Protein AF-A0A6I5RXX1-F1 (afdb_monomer)

Structure (mmCIF, N/CA/C/O backbone):
data_AF-A0A6I5RXX1-F1
#
_entry.id   AF-A0A6I5RXX1-F1
#
loop_
_atom_site.group_PDB
_atom_site.id
_atom_site.type_symbol
_atom_site.label_atom_id
_atom_site.label_alt_id
_atom_site.label_comp_id
_atom_site.label_asym_id
_atom_site.label_entity_id
_atom_site.label_seq_id
_atom_site.pdbx_PDB_ins_code
_atom_site.Cartn_x
_atom_site.Cartn_y
_atom_site.Cartn_z
_atom_site.occupancy
_atom_site.B_iso_or_equiv
_atom_site.auth_seq_id
_atom_site.auth_comp_id
_atom_site.auth_asym_id
_atom_site.auth_atom_id
_atom_site.pdbx_PDB_model_num
ATOM 1 N N . MET A 1 1 ? 10.378 -7.166 -25.514 1.00 36.50 1 MET A N 1
ATOM 2 C CA . MET A 1 1 ? 10.264 -6.092 -24.504 1.00 36.50 1 MET A CA 1
ATOM 3 C C . MET A 1 1 ? 8.789 -5.793 -24.291 1.00 36.50 1 MET A C 1
ATOM 5 O O . MET A 1 1 ? 8.261 -4.880 -24.905 1.00 36.50 1 MET A O 1
ATOM 9 N N . GLY A 1 2 ? 8.077 -6.618 -23.531 1.00 40.78 2 GLY A N 1
ATOM 10 C CA . GLY A 1 2 ? 6.636 -6.443 -23.363 1.00 40.78 2 GLY A CA 1
ATOM 11 C C . GLY A 1 2 ? 6.129 -7.288 -22.207 1.00 40.78 2 GLY A C 1
ATOM 12 O O . GLY A 1 2 ? 6.558 -8.429 -22.089 1.00 40.78 2 GLY A O 1
ATOM 13 N N . ALA A 1 3 ? 5.244 -6.696 -21.400 1.00 42.69 3 ALA A N 1
ATOM 14 C CA . ALA A 1 3 ? 4.517 -7.237 -20.238 1.00 42.69 3 ALA A CA 1
ATOM 15 C C . ALA A 1 3 ? 4.982 -6.820 -18.827 1.00 42.69 3 ALA A C 1
ATOM 17 O O . ALA A 1 3 ? 4.225 -7.059 -17.896 1.00 42.69 3 ALA A O 1
ATOM 18 N N . GLN A 1 4 ? 6.126 -6.151 -18.641 1.00 48.88 4 GLN A N 1
ATOM 19 C CA . GLN A 1 4 ? 6.620 -5.856 -17.283 1.00 48.88 4 GLN A CA 1
ATOM 20 C C . GLN A 1 4 ? 5.800 -4.774 -16.543 1.00 48.88 4 GLN A C 1
ATOM 22 O O .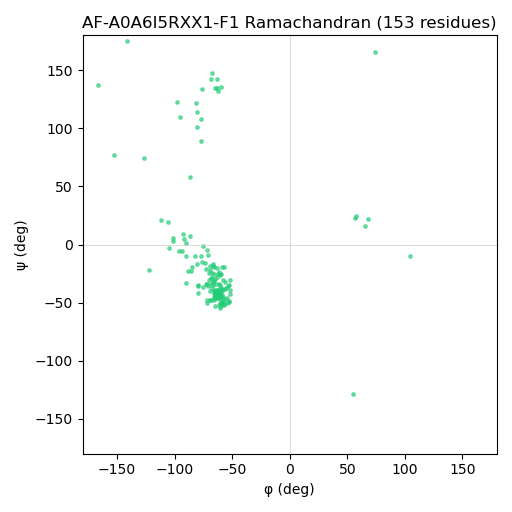 GLN A 1 4 ? 5.544 -4.915 -15.357 1.00 48.88 4 GLN A O 1
ATOM 27 N N . TRP A 1 5 ? 5.270 -3.768 -17.250 1.00 50.59 5 TRP A N 1
ATOM 28 C CA . TRP A 1 5 ? 4.560 -2.643 -16.610 1.00 50.59 5 TRP A CA 1
ATOM 29 C C . TRP A 1 5 ? 3.177 -2.996 -16.053 1.00 50.59 5 TRP A C 1
ATOM 31 O O . TRP A 1 5 ? 2.656 -2.301 -15.190 1.00 50.59 5 TRP A O 1
ATOM 41 N N . LYS A 1 6 ? 2.549 -4.079 -16.532 1.00 65.44 6 LYS A N 1
ATOM 42 C CA . LYS A 1 6 ? 1.184 -4.433 -16.107 1.00 65.44 6 LYS A CA 1
ATOM 43 C C . LYS A 1 6 ? 1.125 -5.056 -14.713 1.00 65.44 6 LYS A C 1
ATOM 45 O O . LYS A 1 6 ? 0.037 -5.149 -14.161 1.00 65.44 6 LYS A O 1
ATOM 50 N N . THR A 1 7 ? 2.253 -5.503 -14.162 1.00 84.50 7 THR A N 1
ATOM 51 C CA . THR A 1 7 ? 2.310 -6.183 -12.858 1.00 84.50 7 THR A CA 1
ATOM 52 C C . THR A 1 7 ? 2.869 -5.302 -11.746 1.00 84.50 7 THR A C 1
ATOM 54 O O . THR A 1 7 ? 2.912 -5.748 -10.605 1.00 84.50 7 THR A O 1
ATOM 57 N N . GLU A 1 8 ? 3.289 -4.076 -12.063 1.00 85.94 8 GLU A N 1
ATOM 58 C CA . GLU A 1 8 ? 3.991 -3.161 -11.151 1.00 85.94 8 GLU A CA 1
ATOM 59 C C . GLU A 1 8 ? 3.038 -2.244 -10.356 1.00 85.94 8 GLU A C 1
ATOM 61 O O . GLU A 1 8 ? 3.475 -1.605 -9.403 1.00 85.94 8 GLU A O 1
ATOM 66 N N . GLY A 1 9 ? 1.739 -2.207 -10.684 1.00 93.38 9 GLY A N 1
ATOM 67 C CA . GLY A 1 9 ? 0.713 -1.527 -9.881 1.00 93.38 9 GLY A CA 1
ATOM 68 C C . GLY A 1 9 ? 1.032 -0.052 -9.617 1.00 93.38 9 GLY A C 1
ATOM 69 O O . GLY A 1 9 ? 1.348 0.690 -10.546 1.00 93.38 9 GLY A O 1
ATOM 70 N N . VAL A 1 10 ? 0.981 0.384 -8.352 1.00 94.88 10 VAL A N 1
ATOM 71 C CA . VAL A 1 10 ? 1.305 1.773 -7.988 1.00 94.88 10 VAL A CA 1
ATOM 72 C C . VAL A 1 10 ? 2.779 2.111 -8.190 1.00 94.88 10 VAL A C 1
ATOM 74 O O . VAL A 1 10 ? 3.098 3.269 -8.457 1.00 94.88 10 VAL A O 1
ATOM 77 N N . SER A 1 11 ? 3.674 1.116 -8.161 1.00 93.06 11 SER A N 1
ATOM 78 C CA . SER A 1 11 ? 5.097 1.330 -8.451 1.00 93.06 11 SER A CA 1
ATOM 79 C C . SER A 1 11 ? 5.320 1.864 -9.877 1.00 93.06 11 SER A C 1
ATOM 81 O O . SER A 1 11 ? 6.291 2.585 -10.109 1.00 93.06 11 SER A O 1
ATOM 83 N N . ALA A 1 12 ? 4.416 1.583 -10.822 1.00 93.38 12 ALA A N 1
ATOM 84 C CA . ALA A 1 12 ? 4.506 2.080 -12.197 1.00 93.38 12 ALA A CA 1
ATOM 85 C C . ALA A 1 12 ? 4.009 3.526 -12.379 1.00 93.38 12 ALA A C 1
ATOM 87 O O . ALA A 1 12 ? 4.319 4.143 -13.396 1.00 93.38 12 ALA A O 1
ATOM 88 N N . LEU A 1 13 ? 3.248 4.078 -11.425 1.00 93.00 13 LEU A N 1
ATOM 89 C CA . LEU A 1 13 ? 2.640 5.412 -11.559 1.00 93.00 13 LEU A CA 1
ATOM 90 C C . LEU A 1 13 ? 3.673 6.539 -11.497 1.00 93.00 13 LEU A C 1
ATOM 92 O O . LEU A 1 13 ? 3.481 7.593 -12.098 1.00 93.00 13 LEU A O 1
ATOM 96 N N . TRP A 1 14 ? 4.758 6.320 -10.751 1.00 93.06 14 TRP A N 1
ATOM 97 C CA . TRP A 1 14 ? 5.862 7.268 -10.645 1.00 93.06 14 TRP A CA 1
ATOM 98 C C . TRP A 1 14 ? 7.183 6.537 -10.336 1.00 93.06 14 TRP A C 1
ATOM 100 O O . TRP A 1 14 ? 7.631 6.520 -9.187 1.00 93.06 14 TRP A O 1
ATOM 110 N N . PRO A 1 15 ? 7.817 5.889 -11.331 1.00 91.56 15 PRO A N 1
ATOM 111 C CA . PRO A 1 15 ? 8.988 5.035 -11.123 1.00 91.56 15 PRO A CA 1
ATOM 112 C C . PRO A 1 15 ? 10.129 5.694 -10.334 1.00 91.56 15 PRO A C 1
ATOM 114 O O . PRO A 1 15 ? 10.746 5.051 -9.478 1.00 91.56 15 PRO A O 1
ATOM 117 N N . GLU A 1 16 ? 10.371 6.979 -10.592 1.00 90.81 16 GLU A N 1
ATOM 118 C CA . GLU A 1 16 ? 11.461 7.793 -10.054 1.00 90.81 16 GLU A CA 1
ATOM 119 C C . GLU A 1 16 ? 11.359 8.021 -8.542 1.00 90.81 16 GLU A C 1
ATOM 121 O O . GLU A 1 16 ? 12.383 8.243 -7.890 1.00 90.81 16 GLU A O 1
ATOM 126 N N . ILE A 1 17 ? 10.149 7.960 -7.972 1.00 90.12 17 ILE A N 1
ATOM 127 C CA . ILE A 1 17 ? 9.923 8.240 -6.548 1.00 90.12 17 ILE A CA 1
ATOM 128 C C . ILE A 1 17 ? 10.137 7.014 -5.660 1.00 90.12 17 ILE A C 1
ATOM 130 O O . ILE A 1 17 ? 10.445 7.147 -4.475 1.00 90.12 17 ILE A O 1
ATOM 134 N N . ASN A 1 18 ? 10.029 5.816 -6.238 1.00 91.06 18 ASN A N 1
ATOM 135 C CA . ASN A 1 18 ? 10.016 4.563 -5.489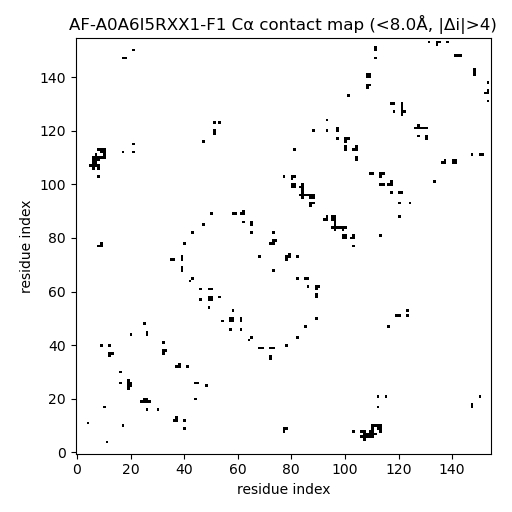 1.00 91.06 18 ASN A CA 1
ATOM 136 C C . ASN A 1 18 ? 11.334 4.292 -4.759 1.00 91.06 18 ASN A C 1
ATOM 138 O O . ASN A 1 18 ? 11.322 3.902 -3.598 1.00 91.06 18 ASN A O 1
ATOM 142 N N . GLY A 1 19 ? 12.476 4.500 -5.422 1.00 89.19 19 GLY A N 1
ATOM 143 C CA . GLY A 1 19 ? 13.796 4.282 -4.817 1.00 89.19 19 GLY A CA 1
ATOM 144 C C . GLY A 1 19 ? 14.037 5.169 -3.586 1.00 89.19 19 GLY A C 1
ATOM 145 O O . GLY A 1 19 ? 14.323 4.642 -2.509 1.00 89.19 19 GLY A O 1
ATOM 146 N N . PRO A 1 20 ? 13.891 6.504 -3.707 1.00 88.94 20 PRO A N 1
ATOM 147 C CA . PRO A 1 20 ? 13.951 7.419 -2.568 1.00 88.94 20 PRO A CA 1
ATOM 148 C C . PRO A 1 20 ? 12.996 7.034 -1.437 1.00 88.94 20 PRO A C 1
ATOM 150 O O . PRO A 1 20 ? 13.435 6.932 -0.291 1.00 88.94 20 PRO A O 1
ATOM 153 N N . PHE A 1 21 ? 11.734 6.752 -1.760 1.00 90.88 21 PHE A N 1
ATOM 154 C CA . PHE A 1 21 ? 10.724 6.358 -0.784 1.00 90.88 21 PHE A CA 1
ATOM 155 C C . PHE A 1 21 ? 11.116 5.076 -0.024 1.00 90.88 21 PHE A C 1
ATOM 157 O O . PHE A 1 21 ? 11.222 5.081 1.201 1.00 90.88 21 PHE A O 1
ATOM 164 N N . LEU A 1 22 ? 11.459 4.001 -0.743 1.00 90.81 22 LEU A N 1
ATOM 165 C CA . LEU A 1 22 ? 11.872 2.717 -0.157 1.00 90.81 22 LEU A CA 1
ATOM 166 C C . LEU A 1 22 ? 13.202 2.798 0.606 1.00 90.81 22 LEU A C 1
ATOM 168 O O . LEU A 1 22 ? 13.493 1.945 1.442 1.00 90.81 22 LEU A O 1
ATOM 172 N N . SER A 1 23 ? 14.020 3.823 0.351 1.00 85.88 23 SER A N 1
ATOM 173 C CA . SER A 1 23 ? 15.248 4.069 1.112 1.00 85.88 23 SER A CA 1
ATOM 174 C C . SER A 1 23 ? 15.014 4.667 2.504 1.00 85.88 23 SER A C 1
ATOM 176 O O . SER A 1 23 ? 15.992 4.893 3.220 1.00 85.88 23 SER A O 1
ATOM 178 N N . LEU A 1 24 ? 13.755 4.932 2.888 1.00 77.69 24 LEU A N 1
ATOM 179 C CA . LEU A 1 24 ? 13.366 5.529 4.173 1.00 77.69 24 LEU A CA 1
ATOM 180 C C . LEU A 1 24 ? 14.024 6.891 4.449 1.00 77.69 24 LEU A C 1
ATOM 182 O O . LEU A 1 24 ? 14.140 7.327 5.592 1.00 77.69 24 LEU A O 1
ATOM 186 N N . ARG A 1 25 ? 14.466 7.589 3.398 1.00 72.19 25 ARG A N 1
ATOM 187 C CA . ARG A 1 25 ? 15.057 8.935 3.495 1.00 72.19 25 ARG A CA 1
ATOM 188 C C . ARG A 1 25 ? 14.009 10.050 3.455 1.00 72.19 25 ARG A C 1
ATOM 190 O O . ARG A 1 25 ? 14.376 11.222 3.407 1.00 72.19 25 ARG A O 1
ATOM 197 N N . GLY A 1 26 ? 12.731 9.679 3.491 1.00 65.69 26 GLY A N 1
ATOM 198 C CA . GLY A 1 26 ? 11.602 10.573 3.285 1.00 65.69 26 GLY A CA 1
ATOM 199 C C . GLY A 1 26 ? 11.426 10.974 1.819 1.00 65.69 26 GLY A C 1
ATOM 200 O O . GLY A 1 26 ? 12.301 10.790 0.968 1.00 65.69 26 GLY A O 1
ATOM 201 N N . MET A 1 27 ? 10.260 11.540 1.528 1.00 71.94 27 MET A N 1
ATOM 202 C CA . MET A 1 27 ? 9.916 12.07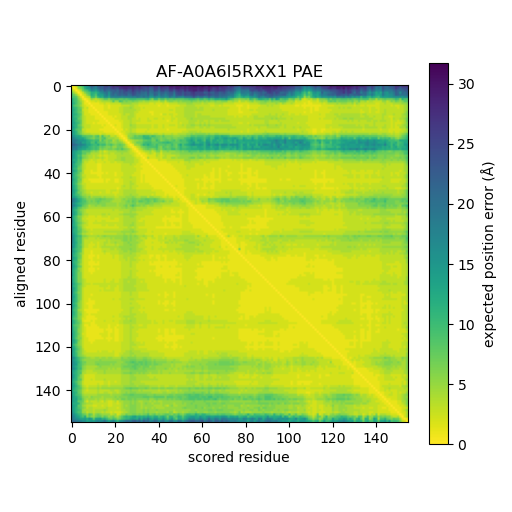3 0.214 1.00 71.94 27 MET A CA 1
ATOM 203 C C . MET A 1 27 ? 10.602 13.426 0.018 1.00 71.94 27 MET A C 1
ATOM 205 O O . MET A 1 27 ? 10.222 14.406 0.651 1.00 71.94 27 MET A O 1
ATOM 209 N N . ALA A 1 28 ? 11.621 13.499 -0.842 1.00 67.19 28 ALA A N 1
ATOM 210 C CA . ALA A 1 28 ? 12.318 14.763 -1.074 1.00 67.19 28 ALA A CA 1
ATOM 211 C C . ALA A 1 28 ? 11.372 15.815 -1.685 1.00 67.19 28 ALA A C 1
ATOM 213 O O . ALA A 1 28 ? 10.674 15.538 -2.665 1.00 67.19 28 ALA A O 1
ATOM 214 N N . ASP A 1 29 ? 11.413 17.049 -1.170 1.00 71.56 29 ASP A N 1
ATOM 215 C CA . ASP A 1 29 ? 10.620 18.182 -1.680 1.00 71.56 29 ASP A CA 1
ATOM 216 C C . ASP A 1 29 ? 10.874 18.478 -3.167 1.00 71.56 29 ASP A C 1
ATOM 218 O O . ASP A 1 29 ? 10.049 19.090 -3.838 1.00 71.56 29 ASP A O 1
ATOM 222 N N . ALA A 1 30 ? 11.996 17.995 -3.707 1.00 77.38 30 ALA A N 1
ATOM 223 C CA . ALA A 1 30 ? 12.347 18.107 -5.116 1.00 77.38 30 ALA A CA 1
ATOM 224 C C . ALA A 1 30 ? 11.359 17.392 -6.062 1.00 77.38 30 ALA A C 1
ATOM 226 O O . ALA A 1 30 ? 11.239 17.797 -7.220 1.00 77.38 30 ALA A O 1
ATOM 227 N N . TYR A 1 31 ? 10.635 16.367 -5.596 1.00 82.75 31 TYR A N 1
ATOM 228 C CA . TYR A 1 31 ? 9.680 15.627 -6.425 1.00 82.75 31 TYR A CA 1
ATOM 229 C C . TYR A 1 31 ? 8.357 16.385 -6.542 1.00 82.75 31 TYR A C 1
ATOM 231 O O . TYR A 1 31 ? 7.518 16.351 -5.637 1.00 82.75 31 TYR A O 1
ATOM 239 N N . HIS A 1 32 ? 8.158 17.060 -7.669 1.00 87.19 32 HIS A N 1
ATOM 240 C CA . HIS A 1 32 ? 6.928 17.779 -7.985 1.00 87.19 32 HIS A CA 1
ATOM 241 C C . HIS A 1 32 ? 6.051 16.905 -8.888 1.00 87.19 32 HIS A C 1
ATOM 243 O O . HIS A 1 32 ? 6.537 16.493 -9.937 1.00 87.19 32 HIS A O 1
ATOM 249 N N . PRO A 1 33 ? 4.802 16.595 -8.492 1.00 91.19 33 PRO A N 1
ATOM 250 C CA . PRO A 1 33 ? 3.890 15.847 -9.349 1.00 91.19 33 PRO A CA 1
ATOM 251 C C . PRO A 1 33 ? 3.635 16.588 -10.661 1.00 91.19 33 PRO A C 1
ATOM 253 O O . PRO A 1 33 ? 3.366 17.791 -10.639 1.00 91.19 33 PRO A O 1
ATOM 256 N N . GLU A 1 34 ? 3.675 15.870 -11.779 1.00 91.94 34 GLU A N 1
ATOM 257 C CA . GLU A 1 34 ? 3.375 16.420 -13.107 1.00 91.94 34 GLU A CA 1
ATOM 258 C C . GLU A 1 34 ? 1.878 16.342 -13.444 1.00 91.94 34 GLU A C 1
ATOM 260 O O . GLU A 1 34 ? 1.375 17.136 -14.241 1.00 91.94 34 GLU A O 1
ATOM 265 N N . ASP A 1 35 ? 1.148 15.425 -12.800 1.00 94.00 35 ASP A N 1
ATOM 266 C CA . ASP A 1 35 ? -0.286 15.214 -12.989 1.00 94.00 35 ASP A CA 1
ATOM 267 C C . ASP A 1 35 ? -1.033 14.902 -11.672 1.00 94.00 35 ASP A C 1
ATOM 269 O O . ASP A 1 35 ? -0.454 14.775 -10.585 1.00 94.00 35 ASP A O 1
ATOM 273 N N . GLU A 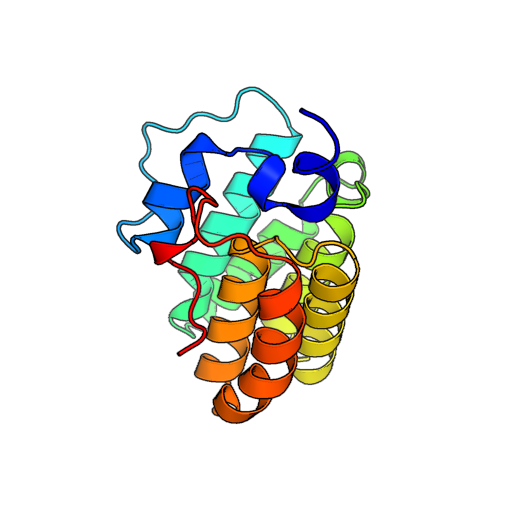1 36 ? -2.363 14.794 -11.758 1.00 94.50 36 GLU A N 1
ATOM 274 C CA . GLU A 1 36 ? -3.227 14.531 -10.599 1.00 94.50 36 GLU A CA 1
ATOM 275 C C . GLU A 1 36 ? -3.083 13.100 -10.039 1.00 94.50 36 GLU A C 1
ATOM 277 O O . GLU A 1 36 ? -3.324 12.882 -8.845 1.00 94.50 36 GLU A O 1
ATOM 282 N N . ILE A 1 37 ? -2.652 12.126 -10.850 1.00 94.94 37 ILE A N 1
ATOM 283 C CA . ILE A 1 37 ? -2.417 10.745 -10.404 1.00 94.94 37 ILE A CA 1
ATOM 284 C C . ILE A 1 37 ? -1.164 10.705 -9.530 1.00 94.94 37 ILE A C 1
ATOM 286 O O . ILE A 1 37 ? -1.226 10.229 -8.397 1.00 94.94 37 ILE A O 1
ATOM 290 N N . GLN A 1 38 ? -0.054 11.277 -10.000 1.00 94.69 38 GLN A N 1
ATOM 291 C CA . GLN A 1 38 ? 1.186 11.409 -9.236 1.00 94.69 38 GLN A CA 1
ATOM 292 C C . GLN A 1 38 ? 0.976 12.213 -7.952 1.00 94.69 38 GLN A C 1
ATOM 294 O O . GLN A 1 38 ? 1.541 11.886 -6.909 1.00 94.69 38 GLN A O 1
ATOM 299 N N . LYS A 1 39 ? 0.131 13.246 -7.993 1.00 94.75 39 LYS A N 1
ATOM 300 C CA . LYS A 1 39 ? -0.227 14.038 -6.812 1.00 94.75 39 LYS A CA 1
ATOM 301 C C . LYS A 1 39 ? -0.983 13.204 -5.781 1.00 94.75 39 LYS A C 1
ATOM 303 O O . LYS A 1 39 ? -0.622 13.236 -4.606 1.00 94.75 39 LYS A O 1
ATOM 308 N N . THR A 1 40 ? -1.971 12.425 -6.219 1.00 95.88 40 THR A N 1
ATOM 309 C CA . THR A 1 40 ? -2.704 11.485 -5.354 1.00 95.88 40 THR A CA 1
ATOM 310 C C . THR A 1 40 ? -1.751 10.435 -4.778 1.00 95.88 40 THR A C 1
ATOM 312 O O . THR A 1 40 ? -1.728 10.206 -3.571 1.00 95.88 40 THR A O 1
ATOM 315 N N . TYR A 1 41 ? -0.891 9.851 -5.615 1.00 95.56 41 TYR A N 1
ATOM 316 C CA . TYR A 1 41 ? 0.098 8.867 -5.187 1.00 95.56 41 TYR A CA 1
ATOM 317 C C . TYR A 1 41 ? 1.083 9.444 -4.159 1.00 95.56 41 TYR A C 1
ATOM 319 O O . TYR A 1 41 ? 1.302 8.841 -3.111 1.00 95.56 41 TYR A O 1
ATOM 327 N N . LYS A 1 42 ? 1.594 10.663 -4.373 1.00 94.06 42 LYS A N 1
ATOM 328 C CA . LYS A 1 42 ? 2.452 11.366 -3.406 1.00 94.06 42 LYS A CA 1
ATOM 329 C C . LYS A 1 42 ? 1.759 11.582 -2.061 1.00 94.06 42 LYS A C 1
ATOM 331 O O . LYS A 1 42 ? 2.403 11.430 -1.027 1.00 94.06 42 LYS A O 1
ATOM 336 N N . GLN A 1 43 ? 0.467 11.919 -2.055 1.00 94.62 43 GLN A N 1
ATOM 337 C CA . GLN A 1 43 ? -0.304 12.056 -0.815 1.00 94.62 43 GLN A CA 1
ATOM 338 C C . GLN A 1 43 ? -0.443 10.721 -0.071 1.00 94.62 43 GLN A C 1
ATOM 340 O O . GLN A 1 43 ? -0.338 10.707 1.153 1.00 94.62 43 GLN A O 1
ATOM 345 N N . LEU A 1 44 ? -0.635 9.607 -0.788 1.00 96.62 44 LEU A N 1
ATOM 346 C CA . LEU A 1 44 ? -0.675 8.269 -0.188 1.00 96.62 44 LEU A CA 1
ATOM 347 C C . LEU A 1 44 ? 0.674 7.886 0.430 1.00 96.62 44 LEU A C 1
ATOM 349 O O . LEU A 1 44 ? 0.704 7.425 1.567 1.00 96.62 44 LEU A O 1
ATOM 353 N N . LEU A 1 45 ? 1.783 8.134 -0.275 1.00 95.06 45 LEU A N 1
ATOM 354 C CA . LEU A 1 45 ? 3.138 7.875 0.229 1.00 95.06 45 LEU A CA 1
ATOM 355 C C . LEU A 1 45 ? 3.457 8.717 1.473 1.00 95.06 45 LEU A C 1
ATOM 357 O 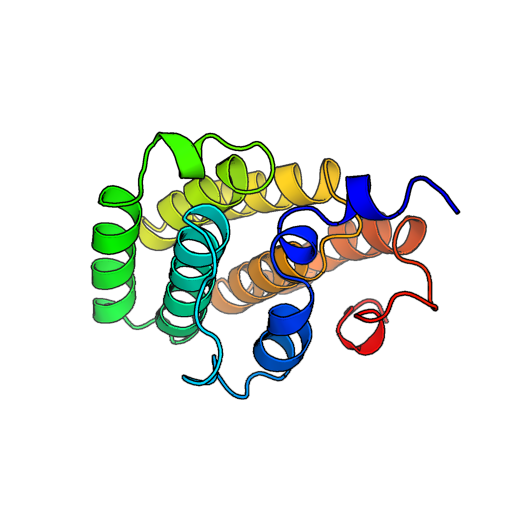O . LEU A 1 45 ? 3.922 8.186 2.477 1.00 95.06 45 LEU A O 1
ATOM 361 N N . ALA A 1 46 ? 3.143 10.015 1.445 1.00 92.62 46 ALA A N 1
ATOM 362 C CA . ALA A 1 46 ? 3.345 10.897 2.594 1.00 92.62 46 ALA A CA 1
ATOM 363 C C . ALA A 1 46 ? 2.473 10.499 3.797 1.00 92.62 46 ALA A C 1
ATOM 365 O O . ALA A 1 46 ? 2.925 10.537 4.939 1.00 92.62 46 ALA A O 1
ATOM 366 N N . GLY A 1 47 ? 1.223 10.105 3.546 1.00 94.19 47 GLY A N 1
ATOM 367 C CA . GLY A 1 47 ? 0.328 9.619 4.588 1.00 94.19 47 GLY A CA 1
ATOM 368 C C . GLY A 1 47 ? 0.809 8.314 5.213 1.00 94.19 47 GLY A C 1
ATOM 369 O O . GLY A 1 47 ? 0.791 8.185 6.433 1.00 94.19 47 GLY A O 1
ATOM 370 N N . PHE A 1 48 ? 1.310 7.385 4.398 1.00 95.06 48 PHE A N 1
ATOM 371 C CA . PHE A 1 48 ? 1.958 6.168 4.873 1.00 95.06 48 PHE A CA 1
ATOM 372 C C . PHE A 1 48 ? 3.144 6.469 5.800 1.00 95.06 48 PHE A C 1
ATOM 374 O O . PHE A 1 48 ? 3.169 5.974 6.929 1.00 95.06 48 PHE A O 1
ATOM 381 N N . ASP A 1 49 ? 4.083 7.318 5.367 1.00 91.12 49 ASP A N 1
ATOM 382 C CA . ASP A 1 49 ? 5.243 7.698 6.184 1.00 91.12 49 ASP A CA 1
ATOM 383 C C . ASP A 1 49 ? 4.800 8.282 7.536 1.00 91.12 49 ASP A C 1
ATOM 385 O O . ASP A 1 49 ? 5.378 7.963 8.573 1.00 91.12 49 ASP A O 1
ATOM 389 N N . ALA A 1 50 ? 3.718 9.067 7.551 1.00 90.75 50 ALA A N 1
ATOM 390 C CA . ALA A 1 50 ? 3.183 9.662 8.771 1.00 90.75 50 ALA A CA 1
ATOM 391 C C . ALA A 1 50 ? 2.550 8.631 9.727 1.00 90.75 50 ALA A C 1
ATOM 393 O O . ALA A 1 50 ? 2.723 8.728 10.944 1.00 90.75 50 ALA A O 1
ATOM 394 N N . ILE A 1 51 ? 1.820 7.632 9.212 1.00 92.31 51 ILE A N 1
ATOM 395 C CA . ILE A 1 51 ? 1.099 6.669 10.064 1.00 92.31 51 ILE A CA 1
ATOM 396 C C . ILE A 1 51 ? 1.951 5.494 10.546 1.00 92.31 51 ILE A C 1
ATOM 398 O O . ILE A 1 51 ? 1.588 4.860 11.537 1.00 92.31 51 ILE A O 1
ATOM 402 N N . THR A 1 52 ? 3.082 5.203 9.899 1.00 87.62 52 THR A N 1
ATOM 403 C CA . THR A 1 52 ? 3.981 4.114 10.332 1.00 87.62 52 THR A CA 1
ATOM 404 C C . THR A 1 52 ? 4.645 4.382 11.686 1.00 87.62 52 THR A C 1
ATOM 406 O O . THR A 1 52 ? 5.036 3.438 12.369 1.00 87.62 52 THR A O 1
ATOM 409 N N . GLY A 1 53 ? 4.681 5.642 12.137 1.00 84.44 53 GLY A N 1
ATOM 410 C CA . GLY A 1 53 ? 5.043 6.013 13.511 1.00 84.44 53 GLY A CA 1
ATOM 411 C C . GLY A 1 53 ? 3.982 5.670 14.571 1.00 84.44 53 GLY A C 1
ATOM 412 O O . GLY A 1 53 ? 4.227 5.860 15.759 1.00 84.44 53 GLY A O 1
ATOM 413 N N . CYS A 1 54 ? 2.808 5.165 14.167 1.00 82.31 54 CYS A N 1
ATOM 414 C CA . CYS A 1 54 ? 1.683 4.800 15.039 1.00 82.31 54 CYS A CA 1
ATOM 415 C C . CYS A 1 54 ? 1.154 5.949 15.925 1.00 82.31 54 CYS A C 1
ATOM 417 O O . CYS A 1 54 ? 0.536 5.714 16.966 1.00 82.31 54 CYS A O 1
ATOM 419 N N . GLU A 1 55 ? 1.350 7.204 15.515 1.00 89.31 55 GLU A N 1
ATOM 420 C CA . GLU A 1 55 ? 0.833 8.367 16.233 1.00 89.31 55 GLU A CA 1
ATOM 421 C C . GLU A 1 55 ? -0.644 8.625 15.891 1.00 89.31 55 GLU A C 1
ATOM 423 O O . GLU A 1 55 ? -1.002 8.892 14.743 1.00 89.31 55 GLU A O 1
ATOM 428 N N . MET A 1 56 ? -1.522 8.629 16.904 1.00 89.25 56 MET A N 1
ATOM 429 C CA . MET A 1 56 ? -2.974 8.841 16.727 1.00 89.25 56 MET A CA 1
ATOM 430 C C . MET A 1 56 ? -3.324 10.123 15.962 1.00 89.25 56 MET A C 1
ATOM 432 O O . MET A 1 56 ? -4.289 10.163 15.198 1.00 89.25 56 MET A O 1
ATOM 436 N N . LYS A 1 57 ? -2.538 11.184 16.165 1.00 94.62 57 LYS A N 1
ATOM 437 C CA . LYS A 1 57 ? -2.722 12.467 15.485 1.00 94.62 57 LYS A CA 1
ATOM 438 C C . LYS A 1 57 ? -2.478 12.352 13.979 1.00 94.62 57 LYS A C 1
ATOM 440 O O . LYS A 1 57 ? -3.225 12.947 13.203 1.00 94.62 57 LYS A O 1
ATOM 445 N N . GLU A 1 58 ? -1.470 11.585 13.578 1.00 94.62 58 GLU A N 1
ATOM 446 C CA . GLU A 1 58 ? -1.125 11.380 12.173 1.00 94.62 58 GLU A CA 1
ATOM 447 C C . GLU A 1 58 ? -2.114 10.431 11.489 1.00 94.62 58 GLU A C 1
ATOM 449 O O . GLU A 1 58 ? -2.547 10.717 10.376 1.00 94.62 58 GLU A O 1
ATOM 454 N N . LEU A 1 59 ? -2.600 9.400 12.193 1.00 93.94 59 LEU A N 1
ATOM 455 C CA . LEU A 1 59 ? -3.708 8.558 11.718 1.00 93.94 59 LEU A CA 1
ATOM 456 C C . LEU A 1 59 ? -4.957 9.393 11.393 1.00 93.94 59 LEU A C 1
ATOM 458 O O . LEU A 1 59 ? -5.540 9.261 10.317 1.00 93.94 59 LEU A O 1
ATOM 462 N N . TYR A 1 60 ? -5.344 10.304 12.292 1.00 94.81 60 TYR A N 1
ATOM 463 C CA . TYR A 1 60 ? -6.495 11.184 12.075 1.00 94.81 60 TYR A CA 1
ATOM 464 C C . TYR A 1 60 ? -6.283 12.168 10.915 1.00 94.81 60 TYR A C 1
ATOM 466 O O . TYR A 1 60 ? -7.181 12.375 10.098 1.00 94.81 60 TYR A O 1
ATOM 474 N N . ARG A 1 61 ? -5.089 12.766 10.812 1.00 96.31 61 ARG A N 1
ATOM 475 C CA . ARG A 1 61 ? -4.734 13.667 9.704 1.00 96.31 61 ARG A CA 1
ATOM 476 C C . ARG A 1 61 ? -4.784 12.953 8.363 1.00 96.31 61 ARG A C 1
ATOM 478 O O . ARG A 1 61 ? -5.357 13.489 7.416 1.00 96.31 61 ARG A O 1
ATOM 485 N N . PHE A 1 62 ? -4.224 11.748 8.292 1.00 97.31 62 PHE A N 1
ATOM 486 C CA . PHE A 1 62 ? -4.227 10.985 7.056 1.00 97.31 62 PHE A CA 1
ATOM 487 C C . PHE A 1 62 ? -5.637 10.533 6.675 1.00 97.31 62 PHE A C 1
ATOM 489 O O . PHE A 1 62 ? -5.999 10.634 5.508 1.00 97.31 62 PHE A O 1
ATOM 496 N N . ARG A 1 63 ? -6.481 10.159 7.646 1.00 97.12 63 ARG A N 1
ATOM 497 C CA . ARG A 1 63 ? -7.904 9.893 7.395 1.00 97.12 63 ARG A CA 1
ATOM 498 C C . ARG A 1 63 ? -8.606 11.067 6.708 1.00 97.12 63 ARG A C 1
ATOM 500 O O . ARG A 1 63 ? -9.240 10.864 5.680 1.00 97.12 63 ARG A O 1
ATOM 507 N N . ILE A 1 64 ? -8.452 12.288 7.229 1.00 96.88 64 ILE A N 1
ATOM 508 C CA . ILE A 1 64 ? -9.031 13.487 6.597 1.00 96.88 64 ILE A CA 1
ATOM 509 C C . ILE A 1 64 ? -8.498 13.663 5.171 1.00 96.88 64 ILE A C 1
ATOM 511 O O . ILE A 1 64 ? -9.265 13.978 4.266 1.00 96.88 64 ILE A O 1
ATOM 515 N N . ALA A 1 65 ? -7.193 13.467 4.965 1.00 96.62 65 ALA A N 1
ATOM 516 C CA . ALA A 1 65 ? -6.595 13.594 3.641 1.00 96.62 65 ALA A CA 1
ATOM 517 C C . ALA A 1 65 ? -7.162 12.560 2.653 1.00 96.62 65 ALA A C 1
ATOM 519 O O . ALA A 1 65 ? -7.479 12.932 1.529 1.00 96.62 65 ALA A O 1
ATOM 520 N N . LEU A 1 66 ? -7.343 11.301 3.075 1.00 97.62 66 LEU A N 1
ATOM 521 C CA . LEU A 1 66 ? -7.944 10.232 2.265 1.00 97.62 66 LEU A CA 1
ATOM 522 C C . LEU A 1 66 ? -9.380 10.563 1.841 1.00 97.62 66 LEU A C 1
ATOM 524 O O . LEU A 1 66 ? -9.727 10.318 0.687 1.00 97.62 66 LEU A O 1
ATOM 528 N N . ASP A 1 67 ? -10.181 11.146 2.738 1.00 96.38 67 ASP A N 1
ATOM 529 C CA . ASP A 1 67 ? -11.570 11.553 2.467 1.00 96.38 67 ASP A CA 1
ATOM 530 C C . ASP A 1 67 ? -11.662 12.739 1.484 1.00 96.38 67 ASP A C 1
ATOM 532 O O . ASP A 1 67 ? -12.696 12.955 0.855 1.00 96.38 67 ASP A O 1
ATOM 536 N N . GLN A 1 68 ? -10.587 13.522 1.350 1.00 95.88 68 GLN A N 1
ATOM 537 C CA . GLN A 1 68 ? -10.507 14.685 0.459 1.00 95.88 68 GLN A CA 1
ATOM 538 C C . GLN A 1 68 ? -9.909 14.363 -0.918 1.00 95.88 68 GLN A C 1
ATOM 540 O O . GLN A 1 68 ? -9.867 15.243 -1.782 1.00 95.88 68 GLN A O 1
ATOM 545 N N . MET A 1 69 ? -9.419 13.139 -1.134 1.00 96.06 69 MET A N 1
ATOM 546 C CA . MET A 1 69 ? -8.852 12.743 -2.423 1.00 96.06 69 MET A CA 1
ATOM 547 C C . MET A 1 69 ? -9.930 12.691 -3.512 1.00 96.06 69 MET A C 1
ATOM 549 O O . MET A 1 69 ? -11.089 12.364 -3.263 1.00 96.06 69 MET A O 1
ATOM 553 N N . SER A 1 70 ? -9.535 13.012 -4.745 1.00 94.75 70 SER A N 1
ATOM 554 C CA . SER A 1 70 ? -10.426 12.999 -5.907 1.00 94.75 70 SER A CA 1
ATOM 555 C C . SER A 1 70 ? -10.961 11.590 -6.183 1.00 94.75 70 SER A C 1
ATOM 557 O O . SER A 1 70 ? -10.203 10.623 -6.280 1.00 94.75 70 SER A O 1
ATOM 559 N N . GLU A 1 71 ? -12.276 11.474 -6.382 1.00 93.44 71 GLU A N 1
ATOM 560 C CA . GLU A 1 71 ? -12.907 10.209 -6.778 1.00 93.44 71 GLU A CA 1
ATOM 561 C C . GLU A 1 71 ? -12.376 9.724 -8.136 1.00 93.44 71 GLU A C 1
ATOM 563 O O . GLU A 1 71 ? -12.192 8.527 -8.344 1.00 93.44 71 GLU A O 1
ATOM 568 N N . GLN A 1 72 ? -12.057 10.648 -9.050 1.00 94.19 72 GLN A N 1
ATOM 569 C CA . GLN A 1 72 ? -11.517 10.313 -10.366 1.00 94.19 72 GLN A CA 1
ATOM 570 C C . GLN A 1 72 ? -10.169 9.589 -10.264 1.00 94.19 72 GLN A C 1
ATOM 572 O O . GLN A 1 72 ? -9.973 8.573 -10.928 1.00 94.19 72 GLN A O 1
ATOM 577 N N . THR A 1 73 ? -9.248 10.082 -9.430 1.00 94.06 73 THR A N 1
ATOM 578 C CA . THR A 1 73 ? -7.921 9.466 -9.274 1.00 94.06 73 THR A CA 1
ATOM 579 C C . THR A 1 73 ? -7.958 8.243 -8.369 1.00 94.06 73 THR A C 1
ATOM 581 O O . THR A 1 73 ? -7.262 7.272 -8.634 1.00 94.06 73 THR A O 1
ATOM 584 N N . THR A 1 74 ? -8.804 8.231 -7.340 1.00 94.94 74 THR A N 1
ATOM 585 C CA . THR A 1 74 ? -8.960 7.066 -6.450 1.00 94.94 74 THR A CA 1
ATOM 586 C C . THR A 1 74 ? -9.727 5.909 -7.091 1.00 94.94 74 THR A C 1
ATOM 588 O O . THR A 1 74 ? -9.630 4.782 -6.615 1.00 94.94 74 THR A O 1
ATOM 591 N N . SER A 1 75 ? -10.435 6.143 -8.198 1.00 94.00 75 SER A N 1
ATOM 592 C CA . SER A 1 75 ? -11.110 5.088 -8.965 1.00 94.00 75 SER A CA 1
ATOM 593 C C . SER A 1 75 ? -10.197 4.336 -9.937 1.00 94.00 75 SER A C 1
ATOM 595 O O . SER A 1 75 ? -10.632 3.329 -10.501 1.00 94.00 75 SER A O 1
ATOM 597 N N . ILE A 1 76 ? -8.956 4.788 -10.169 1.00 94.44 76 ILE A N 1
ATOM 598 C CA . ILE A 1 76 ? -8.057 4.070 -11.084 1.00 94.44 76 ILE A CA 1
ATOM 599 C C . ILE A 1 76 ? -7.644 2.719 -10.472 1.00 94.44 76 ILE A C 1
ATOM 601 O O . ILE A 1 76 ? -7.425 2.649 -9.258 1.00 94.44 76 ILE A O 1
ATOM 605 N N . PRO A 1 77 ? -7.524 1.643 -11.273 1.00 93.12 77 PRO A N 1
ATOM 606 C CA . PRO A 1 77 ? -7.319 0.288 -10.757 1.00 93.12 77 PRO A CA 1
ATOM 607 C C . PRO A 1 77 ? -6.112 0.128 -9.829 1.00 93.12 77 PRO A C 1
ATOM 609 O O . PRO A 1 77 ? -6.183 -0.628 -8.861 1.00 93.12 77 PRO A O 1
ATOM 612 N N . GLU A 1 78 ? -5.016 0.826 -10.116 1.00 94.12 78 GLU A N 1
ATOM 613 C CA . GLU A 1 78 ? -3.772 0.776 -9.354 1.00 94.12 78 GLU A CA 1
ATOM 614 C C . GLU A 1 78 ? -3.917 1.458 -7.982 1.00 94.12 78 GLU A C 1
ATOM 616 O O . GLU A 1 78 ? -3.370 0.976 -6.999 1.00 94.12 78 GLU A O 1
ATOM 621 N N . ILE A 1 79 ? -4.686 2.546 -7.867 1.00 96.75 79 ILE A N 1
ATOM 622 C CA . ILE A 1 79 ? -4.839 3.283 -6.597 1.00 96.75 79 ILE A CA 1
ATOM 623 C C . ILE A 1 79 ? -6.005 2.753 -5.767 1.00 96.75 79 ILE A C 1
ATOM 625 O O . ILE A 1 79 ? -5.933 2.768 -4.541 1.00 96.75 79 ILE A O 1
ATOM 629 N N . PHE A 1 80 ? -7.075 2.281 -6.401 1.00 97.44 80 PHE A N 1
ATOM 630 C CA . PHE A 1 80 ? -8.348 2.007 -5.736 1.00 97.44 80 PHE A CA 1
ATOM 631 C C . PHE A 1 80 ? -8.234 1.101 -4.507 1.00 97.44 80 PHE A C 1
ATOM 633 O O . PHE A 1 80 ? -8.761 1.421 -3.439 1.00 97.44 80 PHE A O 1
ATOM 640 N N . LEU A 1 81 ? -7.537 -0.032 -4.634 1.00 97.81 81 LEU A N 1
ATOM 641 C CA . LEU A 1 81 ? -7.365 -0.955 -3.511 1.00 97.81 81 LEU A CA 1
ATOM 642 C C . LEU A 1 81 ? -6.401 -0.405 -2.457 1.00 97.81 81 LEU A C 1
ATOM 644 O O . LEU A 1 81 ? -6.631 -0.630 -1.272 1.00 97.81 81 LEU A O 1
ATOM 648 N N . ILE A 1 82 ? -5.377 0.347 -2.865 1.00 98.38 82 ILE A N 1
ATOM 649 C CA . ILE A 1 82 ? -4.421 0.995 -1.959 1.00 98.38 82 ILE A CA 1
ATOM 650 C C . ILE A 1 82 ? -5.109 2.068 -1.113 1.00 98.38 82 ILE A C 1
ATOM 652 O O . ILE A 1 82 ? -4.971 2.065 0.108 1.00 98.38 82 ILE A O 1
ATOM 656 N N . HIS A 1 83 ? -5.899 2.944 -1.737 1.00 98.44 83 HIS A N 1
ATOM 657 C CA . HIS A 1 83 ? -6.683 3.966 -1.043 1.00 98.44 83 HIS A CA 1
ATOM 658 C C . HIS A 1 83 ? -7.620 3.327 -0.016 1.00 98.44 83 HIS A C 1
ATOM 660 O O . HIS A 1 83 ? -7.542 3.654 1.167 1.00 98.44 83 HIS A O 1
ATOM 666 N N . LYS A 1 84 ? -8.407 2.321 -0.424 1.00 98.44 84 LYS A N 1
ATOM 667 C CA . LYS A 1 84 ? -9.294 1.590 0.493 1.00 98.44 84 LYS A CA 1
ATOM 668 C C . LYS A 1 84 ? -8.544 0.886 1.620 1.00 98.44 84 LYS A C 1
ATOM 670 O O . LYS A 1 84 ? -9.027 0.878 2.752 1.00 98.44 84 LYS A O 1
ATOM 675 N N . ALA A 1 85 ? -7.389 0.289 1.330 1.00 98.62 85 ALA A N 1
ATOM 676 C CA . ALA A 1 85 ? -6.570 -0.371 2.338 1.00 98.62 85 ALA A CA 1
ATOM 677 C C . ALA A 1 85 ? -6.074 0.631 3.387 1.00 98.62 85 ALA A C 1
ATOM 679 O O . ALA A 1 85 ? -6.168 0.358 4.583 1.00 98.62 85 ALA A O 1
ATOM 680 N N . PHE A 1 86 ? -5.629 1.817 2.961 1.00 98.50 86 PHE A N 1
ATOM 681 C CA . PHE A 1 86 ? -5.257 2.886 3.882 1.00 98.50 86 PHE A CA 1
ATOM 682 C C . PHE A 1 86 ? -6.442 3.415 4.684 1.00 98.50 86 PHE A C 1
ATOM 684 O O . PHE A 1 86 ? -6.301 3.583 5.893 1.00 98.50 86 PHE A O 1
ATOM 691 N N . THR A 1 87 ? -7.613 3.601 4.070 1.00 98.38 87 THR A N 1
ATOM 692 C CA . THR A 1 87 ? -8.836 3.988 4.791 1.00 98.38 87 THR A CA 1
ATOM 693 C C . THR A 1 87 ? -9.186 2.974 5.882 1.00 98.38 87 THR A C 1
ATOM 695 O O . THR A 1 87 ? -9.459 3.365 7.015 1.00 98.38 87 THR A O 1
ATOM 698 N N . ALA A 1 88 ? -9.127 1.675 5.582 1.00 98.50 88 ALA A N 1
ATOM 699 C CA . ALA A 1 88 ? -9.337 0.624 6.576 1.00 98.50 88 ALA A CA 1
ATOM 700 C C . ALA A 1 88 ? -8.266 0.670 7.683 1.00 98.50 88 ALA A C 1
ATOM 702 O O . ALA A 1 88 ? -8.588 0.575 8.867 1.00 98.50 88 ALA A O 1
ATOM 703 N N . TRP A 1 89 ? -6.995 0.887 7.323 1.00 97.69 89 TRP A N 1
ATOM 704 C CA . TRP A 1 89 ? -5.892 0.967 8.284 1.00 97.69 89 TRP A CA 1
ATOM 705 C C . TRP A 1 89 ? -6.086 2.124 9.272 1.00 97.69 89 TRP A C 1
ATOM 707 O O . TRP A 1 89 ? -6.079 1.899 10.483 1.00 97.69 89 TRP A O 1
ATOM 717 N N . VAL A 1 90 ? -6.334 3.347 8.795 1.00 97.06 90 VAL A N 1
ATOM 718 C CA . VAL A 1 90 ? -6.537 4.513 9.680 1.00 97.06 90 VAL A CA 1
ATOM 719 C C . VAL A 1 90 ? -7.817 4.422 10.521 1.00 97.06 90 VAL A C 1
ATOM 721 O O . VAL A 1 90 ? -7.945 5.129 11.519 1.00 97.06 90 VAL A O 1
ATOM 724 N N . ASN A 1 91 ? -8.747 3.536 10.150 1.00 96.88 91 ASN A N 1
ATOM 725 C CA . ASN A 1 91 ? -9.943 3.198 10.923 1.00 96.88 91 ASN A CA 1
ATOM 726 C C . ASN A 1 91 ? -9.755 1.984 11.851 1.00 96.88 91 ASN A C 1
ATOM 728 O O . ASN A 1 91 ? -10.724 1.536 12.458 1.00 96.88 91 ASN A O 1
ATOM 732 N N . PHE A 1 92 ? -8.525 1.483 12.008 1.00 96.12 92 PHE A N 1
ATOM 733 C CA . PHE A 1 92 ? -8.177 0.331 12.853 1.00 96.12 92 PHE A CA 1
ATOM 734 C C . PHE A 1 92 ? -8.777 -1.007 12.379 1.00 96.12 92 PHE A C 1
ATOM 736 O O . PHE A 1 92 ? -8.760 -2.000 13.105 1.00 96.12 92 PHE A O 1
ATOM 743 N N . GLU A 1 93 ? -9.250 -1.077 11.134 1.00 97.88 93 GLU A N 1
ATOM 744 C CA . GLU A 1 93 ? -9.778 -2.286 10.495 1.00 97.88 93 GLU A CA 1
ATOM 745 C C . GLU A 1 93 ? -8.631 -3.091 9.857 1.00 97.88 93 GLU A C 1
ATOM 747 O O . GLU A 1 93 ? -8.592 -3.335 8.650 1.00 97.88 93 GLU A O 1
ATOM 752 N N . TYR A 1 94 ? -7.645 -3.483 10.669 1.00 96.94 94 TYR A N 1
ATOM 753 C CA . TYR A 1 94 ? -6.367 -4.017 10.179 1.00 96.94 94 TYR A CA 1
ATOM 754 C C . TYR A 1 94 ? -6.498 -5.275 9.314 1.00 96.94 94 TYR A C 1
ATOM 756 O O . TYR A 1 94 ? -5.782 -5.415 8.324 1.00 96.94 94 TYR A O 1
ATOM 764 N N . ASP A 1 95 ? -7.417 -6.183 9.648 1.00 97.44 95 ASP A N 1
ATOM 765 C CA . ASP A 1 95 ? -7.622 -7.403 8.860 1.00 97.44 95 ASP A CA 1
ATOM 766 C C . ASP A 1 95 ? -8.219 -7.088 7.474 1.00 97.44 95 ASP A C 1
ATOM 768 O O . ASP A 1 95 ? -7.847 -7.717 6.479 1.00 97.44 95 ASP A O 1
ATOM 772 N N . LEU A 1 96 ? -9.078 -6.065 7.384 1.00 98.44 96 LEU A N 1
ATOM 773 C CA . LEU A 1 96 ? -9.613 -5.564 6.118 1.00 98.44 96 LEU A CA 1
ATOM 774 C C . LEU A 1 96 ? -8.520 -4.869 5.297 1.00 98.44 96 LEU A C 1
ATOM 776 O O . LEU A 1 96 ? -8.352 -5.190 4.121 1.00 98.44 96 LEU A O 1
ATOM 780 N N . ALA A 1 97 ? -7.737 -3.979 5.916 1.00 98.38 97 ALA A N 1
ATOM 781 C CA . ALA A 1 97 ? -6.607 -3.314 5.266 1.00 98.38 97 ALA A CA 1
ATOM 782 C C . ALA A 1 97 ? -5.634 -4.335 4.662 1.00 98.38 97 ALA A C 1
ATOM 784 O O . ALA A 1 97 ? -5.257 -4.251 3.492 1.00 98.38 97 ALA A O 1
ATOM 785 N N . ARG A 1 98 ? -5.301 -5.368 5.441 1.00 98.00 98 ARG A N 1
ATOM 786 C CA . ARG A 1 98 ? -4.422 -6.455 5.017 1.00 98.00 98 ARG A CA 1
ATOM 787 C C . ARG A 1 98 ? -4.990 -7.232 3.832 1.00 98.00 98 ARG A C 1
ATOM 789 O O . ARG A 1 98 ? -4.256 -7.541 2.890 1.00 98.00 98 ARG A O 1
ATOM 796 N N . MET A 1 99 ? -6.280 -7.567 3.878 1.00 98.19 99 MET A N 1
ATOM 797 C CA . MET A 1 99 ? -6.967 -8.260 2.788 1.00 98.19 99 MET A CA 1
ATOM 798 C C . MET A 1 99 ? -6.917 -7.437 1.496 1.00 98.19 99 MET A C 1
ATOM 800 O O . MET A 1 99 ? -6.554 -7.982 0.455 1.00 98.19 99 MET A O 1
ATOM 804 N N . LEU A 1 100 ? -7.184 -6.131 1.577 1.00 98.62 100 LEU A N 1
ATOM 805 C CA . LEU A 1 100 ? -7.171 -5.220 0.432 1.00 98.62 100 LEU A CA 1
ATOM 806 C C . LEU A 1 100 ? -5.767 -5.063 -0.173 1.00 98.62 100 LEU A C 1
ATOM 808 O O . LEU A 1 100 ? -5.620 -5.199 -1.388 1.00 98.62 100 LEU A O 1
ATOM 812 N N . PHE A 1 101 ? -4.722 -4.885 0.648 1.00 98.38 101 PHE A N 1
ATOM 813 C CA . PHE A 1 101 ? -3.337 -4.891 0.155 1.00 98.38 101 PHE A CA 1
ATOM 814 C C . PHE A 1 101 ? -2.972 -6.225 -0.501 1.00 98.38 101 PHE A C 1
ATOM 816 O O . PHE A 1 101 ? -2.388 -6.253 -1.581 1.00 98.38 101 PHE A O 1
ATOM 823 N N . THR A 1 102 ? -3.357 -7.349 0.107 1.00 97.75 102 THR A N 1
ATOM 824 C CA . THR A 1 102 ? -3.093 -8.678 -0.465 1.00 97.75 102 THR A CA 1
ATOM 825 C C . THR A 1 102 ? -3.818 -8.862 -1.801 1.00 97.75 102 THR A C 1
ATOM 827 O O . THR A 1 102 ? -3.260 -9.440 -2.732 1.00 97.75 102 THR A O 1
ATOM 830 N N . GLN A 1 103 ? -5.054 -8.372 -1.919 1.00 97.62 103 GLN A N 1
ATOM 831 C CA . GLN A 1 103 ? -5.812 -8.405 -3.167 1.00 97.62 103 GLN A CA 1
ATOM 832 C C . GLN A 1 103 ? -5.126 -7.575 -4.256 1.00 97.62 103 GLN A C 1
ATOM 834 O O . GLN A 1 103 ? -5.021 -8.043 -5.389 1.00 97.62 103 GLN A O 1
ATOM 839 N N . HIS A 1 104 ? -4.620 -6.390 -3.908 1.00 97.88 104 HIS A N 1
ATOM 840 C CA . HIS A 1 104 ? -3.834 -5.558 -4.816 1.00 97.88 104 HIS A CA 1
ATOM 841 C C . HIS A 1 104 ? -2.575 -6.283 -5.294 1.00 97.88 104 HIS A C 1
ATOM 843 O O . HIS A 1 104 ? -2.374 -6.421 -6.494 1.00 97.88 104 HIS A O 1
ATOM 849 N N . ILE A 1 105 ? -1.781 -6.842 -4.377 1.00 96.88 105 ILE A N 1
ATOM 850 C CA . ILE A 1 105 ? -0.553 -7.583 -4.709 1.00 96.88 105 ILE A CA 1
ATOM 851 C C . ILE A 1 105 ? -0.858 -8.802 -5.592 1.00 96.88 105 ILE A C 1
ATOM 853 O O . ILE A 1 105 ? -0.095 -9.132 -6.490 1.00 96.88 105 ILE A O 1
ATOM 857 N N . ARG A 1 106 ? -1.997 -9.477 -5.404 1.00 95.75 106 ARG A N 1
ATOM 858 C CA . ARG A 1 106 ? -2.401 -10.577 -6.298 1.00 95.75 106 ARG A CA 1
ATOM 859 C C . ARG A 1 106 ? -2.705 -10.116 -7.724 1.00 95.75 106 ARG A C 1
ATOM 861 O O . ARG A 1 106 ? -2.503 -10.898 -8.648 1.00 95.75 106 ARG A O 1
ATOM 868 N N . ALA A 1 107 ? -3.196 -8.890 -7.899 1.00 95.56 107 ALA A N 1
ATOM 869 C CA . ALA A 1 107 ? -3.406 -8.290 -9.215 1.00 95.56 107 ALA A CA 1
ATOM 870 C C . ALA A 1 107 ? -2.097 -7.735 -9.811 1.00 95.56 107 ALA A C 1
ATOM 872 O O . ALA A 1 107 ? -1.878 -7.855 -11.016 1.00 95.56 107 ALA A O 1
ATOM 873 N N . TYR A 1 108 ? -1.217 -7.196 -8.963 1.00 96.12 108 TYR A N 1
ATOM 874 C CA . TYR A 1 108 ? 0.057 -6.567 -9.318 1.00 96.12 108 TYR A CA 1
ATOM 875 C C . TYR A 1 108 ? 1.214 -7.201 -8.525 1.00 96.12 108 TYR A C 1
ATOM 877 O O . TYR A 1 108 ? 1.730 -6.611 -7.574 1.00 96.12 108 TYR A O 1
ATOM 885 N N . PRO A 1 109 ? 1.629 -8.429 -8.880 1.00 94.25 109 PRO A N 1
ATOM 886 C CA . PRO A 1 109 ? 2.564 -9.215 -8.070 1.00 94.25 109 PRO A CA 1
ATOM 887 C C . PRO A 1 109 ? 4.003 -8.690 -8.077 1.00 94.25 109 PRO A C 1
ATOM 889 O O . PRO A 1 109 ? 4.830 -9.176 -7.308 1.00 94.25 109 PRO A O 1
ATOM 892 N N . SER A 1 110 ? 4.311 -7.711 -8.931 1.00 93.88 110 SER A N 1
ATOM 893 C CA . SER A 1 110 ? 5.607 -7.030 -8.968 1.00 93.88 110 SER A CA 1
ATOM 894 C C . SER A 1 110 ? 5.588 -5.657 -8.289 1.00 93.88 110 SER A C 1
ATOM 896 O O . SER A 1 110 ? 6.592 -4.951 -8.327 1.00 93.88 110 SER A O 1
ATOM 898 N N . ASP A 1 111 ? 4.475 -5.272 -7.659 1.00 95.38 111 ASP A N 1
ATOM 899 C CA . ASP A 1 111 ? 4.338 -3.991 -6.968 1.00 95.38 111 ASP A CA 1
ATOM 900 C C . ASP A 1 111 ? 5.051 -4.011 -5.606 1.00 95.38 111 ASP A C 1
ATOM 902 O O . ASP A 1 111 ? 4.493 -4.366 -4.562 1.00 95.38 111 ASP A O 1
ATOM 906 N N . ILE A 1 112 ? 6.330 -3.641 -5.630 1.00 94.62 112 ILE A N 1
ATOM 907 C CA . ILE A 1 112 ? 7.204 -3.649 -4.451 1.00 94.62 112 ILE A CA 1
ATOM 908 C C . ILE A 1 112 ? 6.782 -2.588 -3.428 1.00 94.62 112 ILE A C 1
ATOM 910 O O . ILE A 1 112 ? 6.945 -2.805 -2.227 1.00 94.62 112 ILE A O 1
ATOM 914 N N . ILE A 1 113 ? 6.180 -1.482 -3.867 1.00 95.62 113 ILE A N 1
ATOM 915 C CA . ILE A 1 113 ? 5.654 -0.451 -2.967 1.00 95.62 113 ILE A CA 1
ATOM 916 C C . ILE A 1 113 ? 4.454 -0.984 -2.183 1.00 95.62 113 ILE A C 1
ATOM 918 O O . ILE A 1 113 ? 4.424 -0.876 -0.957 1.00 95.62 113 ILE A O 1
ATOM 922 N N . ALA A 1 114 ? 3.497 -1.627 -2.857 1.00 96.94 114 ALA A N 1
ATOM 923 C CA . ALA A 1 114 ? 2.352 -2.233 -2.178 1.00 96.94 114 ALA A CA 1
ATOM 924 C C . ALA A 1 114 ? 2.773 -3.337 -1.194 1.00 96.94 114 ALA A C 1
ATOM 926 O O . ALA A 1 114 ? 2.218 -3.445 -0.097 1.00 96.94 114 ALA A O 1
ATOM 927 N N . LEU A 1 115 ? 3.786 -4.132 -1.553 1.00 96.12 115 LEU A N 1
ATOM 928 C CA . LEU A 1 115 ? 4.374 -5.110 -0.642 1.00 96.12 115 LEU A CA 1
ATOM 929 C C . LEU A 1 115 ? 5.002 -4.444 0.588 1.00 96.12 115 LEU A C 1
ATOM 931 O O . LEU A 1 115 ? 4.839 -4.943 1.701 1.00 96.12 115 LEU A O 1
ATOM 935 N N . PHE A 1 116 ? 5.693 -3.319 0.405 1.00 95.38 116 PHE A N 1
ATOM 936 C CA . PHE A 1 116 ? 6.268 -2.563 1.510 1.00 95.38 116 PHE A CA 1
ATOM 937 C C . PHE A 1 116 ? 5.189 -1.991 2.443 1.00 95.38 116 PHE A C 1
ATOM 939 O O . PHE A 1 116 ? 5.323 -2.098 3.664 1.00 95.38 116 PHE A O 1
ATOM 946 N N . PHE A 1 117 ? 4.073 -1.489 1.899 1.00 96.88 117 PHE A N 1
ATOM 947 C CA . PHE A 1 117 ? 2.923 -1.074 2.710 1.00 96.88 117 PHE A CA 1
ATOM 948 C C . PHE A 1 117 ? 2.377 -2.221 3.566 1.00 96.88 117 PHE A C 1
ATOM 950 O O . PHE A 1 117 ? 2.192 -2.058 4.773 1.00 96.88 117 PHE A O 1
ATOM 957 N N . LEU A 1 118 ? 2.158 -3.391 2.954 1.00 97.19 118 LEU A N 1
ATOM 958 C CA . LEU A 1 118 ? 1.686 -4.582 3.659 1.00 97.19 118 LEU A CA 1
ATOM 959 C C . LEU A 1 118 ? 2.674 -5.027 4.740 1.00 97.19 118 LEU A C 1
ATOM 961 O O . LEU A 1 118 ? 2.257 -5.379 5.842 1.00 97.19 118 LEU A O 1
ATOM 965 N N . HIS A 1 119 ? 3.972 -5.001 4.439 1.00 95.19 119 HIS A N 1
ATOM 966 C CA . HIS A 1 119 ? 5.001 -5.342 5.410 1.00 95.19 119 HIS A CA 1
ATOM 967 C C . HIS A 1 119 ? 4.923 -4.427 6.633 1.00 95.19 119 HIS A C 1
ATOM 969 O O . HIS A 1 119 ? 4.885 -4.925 7.757 1.00 95.19 119 HIS A O 1
ATOM 975 N N . MET A 1 120 ? 4.833 -3.111 6.435 1.00 94.88 120 MET A N 1
ATOM 976 C CA . MET A 1 120 ? 4.731 -2.181 7.556 1.00 94.88 120 MET A CA 1
ATOM 977 C C . MET A 1 120 ? 3.416 -2.336 8.327 1.00 94.88 120 MET A C 1
ATOM 979 O O . MET A 1 120 ? 3.434 -2.254 9.550 1.00 94.88 120 MET A O 1
ATOM 983 N N . LEU A 1 121 ? 2.296 -2.654 7.668 1.00 96.00 121 LEU A N 1
ATOM 984 C CA . LEU A 1 121 ? 1.048 -2.999 8.360 1.00 96.00 121 LEU A CA 1
ATOM 985 C C . LEU A 1 121 ? 1.216 -4.241 9.250 1.00 96.00 121 LEU A C 1
ATOM 987 O O . LEU A 1 121 ? 0.853 -4.220 10.430 1.00 96.00 121 LEU A O 1
ATOM 991 N N . ASP A 1 122 ? 1.770 -5.324 8.701 1.00 95.25 122 ASP A N 1
ATOM 992 C CA . ASP A 1 122 ? 2.004 -6.563 9.446 1.00 95.25 122 ASP A CA 1
ATOM 993 C C . ASP A 1 122 ? 3.029 -6.330 10.581 1.00 95.25 122 ASP A C 1
ATOM 995 O O . ASP A 1 122 ? 2.867 -6.881 11.669 1.00 95.25 122 ASP A O 1
ATOM 999 N N . PHE A 1 123 ? 4.028 -5.459 10.393 1.00 93.00 123 PHE A N 1
ATOM 1000 C CA . PHE A 1 123 ? 4.963 -5.041 11.444 1.00 93.00 123 PHE A CA 1
ATOM 1001 C C . PHE A 1 123 ? 4.266 -4.256 12.566 1.00 93.00 123 PHE A C 1
ATOM 1003 O O . PHE A 1 123 ? 4.348 -4.653 13.729 1.00 93.00 123 PHE A O 1
ATOM 1010 N N . CYS A 1 124 ? 3.517 -3.199 12.234 1.00 91.44 124 CYS A N 1
ATOM 1011 C CA . CYS A 1 124 ? 2.782 -2.373 13.201 1.00 91.44 124 CYS A CA 1
ATOM 1012 C C . CYS A 1 124 ? 1.750 -3.176 14.010 1.00 91.44 124 CYS A C 1
ATOM 1014 O O . CYS A 1 124 ? 1.406 -2.791 15.126 1.00 91.44 124 CYS A O 1
ATOM 1016 N N . THR A 1 125 ? 1.255 -4.290 13.464 1.00 92.50 125 THR A N 1
ATOM 1017 C CA . THR A 1 125 ? 0.261 -5.158 14.115 1.00 92.50 125 THR A CA 1
ATOM 1018 C C . THR A 1 125 ? 0.855 -6.420 14.750 1.00 92.50 125 THR A C 1
ATOM 1020 O O . THR A 1 125 ? 0.107 -7.240 15.285 1.00 92.50 125 THR A O 1
ATOM 1023 N N . GLY A 1 126 ? 2.183 -6.598 14.718 1.00 92.38 126 GLY A N 1
ATOM 1024 C CA . GLY A 1 126 ? 2.866 -7.767 15.290 1.00 92.38 126 GLY A CA 1
ATOM 1025 C C . GLY A 1 126 ? 2.590 -9.087 14.554 1.00 92.38 126 GLY A C 1
ATOM 1026 O O . GLY A 1 126 ? 2.726 -10.162 15.135 1.00 92.38 126 GLY A O 1
ATOM 1027 N N . LYS A 1 127 ? 2.183 -9.016 13.283 1.00 92.56 127 LYS A N 1
ATOM 1028 C CA . LYS A 1 127 ? 1.760 -10.131 12.420 1.00 92.56 127 LYS A CA 1
ATOM 1029 C C . LYS A 1 127 ? 2.742 -10.411 11.267 1.00 92.56 127 LYS A C 1
ATOM 1031 O O . LYS A 1 127 ? 2.360 -11.049 10.289 1.00 92.56 127 LYS A O 1
ATOM 1036 N N . THR A 1 128 ? 4.006 -9.986 11.369 1.00 88.81 128 THR A N 1
ATOM 1037 C CA . THR A 1 128 ? 5.023 -10.083 10.294 1.00 88.81 128 THR A CA 1
ATOM 1038 C C . THR A 1 128 ? 5.184 -11.487 9.696 1.00 88.81 128 THR A C 1
ATOM 1040 O O . THR A 1 128 ? 5.451 -11.620 8.507 1.00 88.81 128 THR A O 1
ATOM 1043 N N . THR A 1 129 ? 4.959 -12.555 10.467 1.00 89.12 129 THR A N 1
ATOM 1044 C CA . THR A 1 129 ? 5.028 -13.944 9.968 1.00 89.12 129 THR A CA 1
ATOM 1045 C C . THR A 1 129 ? 4.010 -14.255 8.866 1.00 89.12 129 THR A C 1
ATOM 1047 O O . THR A 1 129 ? 4.247 -15.144 8.046 1.00 89.12 129 THR A O 1
ATOM 1050 N N . ASN A 1 130 ? 2.901 -13.512 8.790 1.00 90.06 130 ASN A N 1
ATOM 1051 C CA . ASN A 1 130 ? 1.890 -13.683 7.746 1.00 90.06 130 ASN A CA 1
ATOM 1052 C C . ASN A 1 130 ? 2.392 -13.244 6.358 1.00 90.06 130 ASN A C 1
ATOM 1054 O O . ASN A 1 130 ? 1.821 -13.650 5.336 1.00 90.06 130 ASN A O 1
ATOM 1058 N N . LEU A 1 131 ? 3.462 -12.442 6.310 1.00 91.44 131 LEU A N 1
ATOM 1059 C CA . LEU A 1 131 ? 4.052 -11.922 5.080 1.00 91.44 131 LEU A CA 1
ATOM 1060 C C . LEU A 1 131 ? 4.704 -13.027 4.233 1.00 91.44 131 LEU A C 1
ATOM 1062 O O . LEU A 1 131 ? 4.675 -12.943 3.008 1.00 91.44 131 LEU A O 1
ATOM 1066 N N . ASN A 1 132 ? 5.195 -14.106 4.858 1.00 91.25 132 ASN A N 1
ATOM 1067 C CA . ASN A 1 132 ? 5.900 -15.210 4.186 1.00 91.25 132 ASN A CA 1
ATOM 1068 C C . ASN A 1 132 ? 5.120 -15.787 2.996 1.00 91.25 132 ASN A C 1
ATOM 1070 O O . ASN A 1 132 ? 5.681 -16.039 1.935 1.00 91.25 132 ASN A O 1
ATOM 1074 N N . SER A 1 133 ? 3.807 -15.971 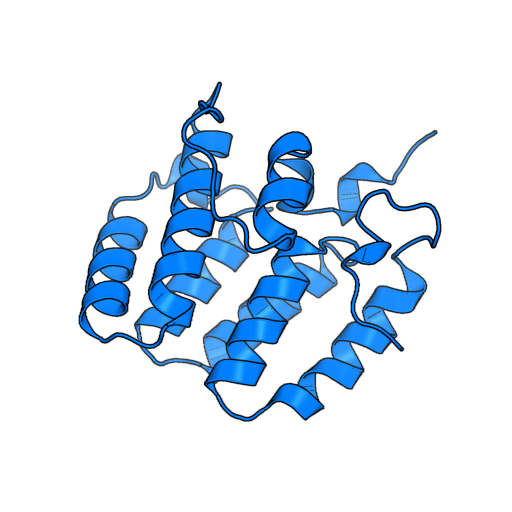3.162 1.00 90.81 133 SER A N 1
ATOM 1075 C CA . SER A 1 133 ? 2.945 -16.504 2.098 1.00 90.81 133 SER A CA 1
ATOM 1076 C C . SER A 1 133 ? 2.816 -15.560 0.897 1.00 90.81 133 SER A C 1
ATOM 1078 O O . SER A 1 133 ? 2.677 -16.017 -0.236 1.00 90.81 133 SER A O 1
ATOM 1080 N N . VAL A 1 134 ? 2.873 -14.248 1.140 1.00 93.94 134 VAL A N 1
ATOM 1081 C CA . VAL A 1 134 ? 2.784 -13.216 0.102 1.00 93.94 134 VAL A CA 1
ATOM 1082 C C . VAL A 1 134 ? 4.127 -13.066 -0.607 1.00 93.94 134 VAL A C 1
ATOM 1084 O O . VAL A 1 134 ? 4.150 -13.025 -1.832 1.00 93.94 134 VAL A O 1
ATOM 1087 N N . LEU A 1 135 ? 5.241 -13.089 0.132 1.00 93.31 135 LEU A N 1
ATOM 1088 C CA . LEU A 1 135 ? 6.592 -13.091 -0.442 1.00 93.31 135 LEU A CA 1
ATOM 1089 C C . LEU A 1 135 ? 6.808 -14.304 -1.353 1.00 93.31 135 LEU A C 1
ATOM 1091 O O . LEU A 1 135 ? 7.134 -14.143 -2.522 1.00 93.31 135 LEU A O 1
ATOM 1095 N N . ALA A 1 136 ? 6.491 -15.513 -0.885 1.00 92.06 136 ALA A N 1
ATOM 1096 C CA . ALA A 1 136 ? 6.614 -16.719 -1.707 1.00 92.06 136 ALA A CA 1
ATOM 1097 C C . ALA A 1 136 ? 5.788 -16.647 -3.009 1.00 92.06 136 ALA A C 1
ATOM 1099 O O . ALA A 1 136 ? 6.160 -17.224 -4.032 1.00 92.06 136 ALA A O 1
ATOM 1100 N N . PHE A 1 137 ? 4.657 -15.935 -2.995 1.00 92.81 137 PHE A N 1
ATOM 1101 C CA . PHE A 1 137 ? 3.880 -15.675 -4.203 1.00 92.81 137 PHE A CA 1
ATOM 1102 C C . PHE A 1 137 ? 4.583 -14.669 -5.133 1.00 92.81 137 PHE A C 1
ATOM 1104 O O . PHE A 1 137 ? 4.717 -14.943 -6.331 1.00 92.81 137 PHE A O 1
ATOM 1111 N N . CYS A 1 138 ? 5.065 -13.543 -4.602 1.00 93.19 138 CYS A N 1
ATOM 1112 C CA . CYS A 1 138 ? 5.760 -12.505 -5.368 1.00 93.19 138 CYS A CA 1
ATOM 1113 C C . CYS A 1 138 ? 7.102 -12.976 -5.957 1.00 93.19 138 CYS A C 1
ATOM 1115 O O . CYS A 1 138 ? 7.461 -12.538 -7.049 1.00 93.19 138 CYS A O 1
ATOM 1117 N N . ASP A 1 139 ? 7.797 -13.923 -5.317 1.00 91.38 139 ASP A N 1
ATOM 1118 C CA . ASP A 1 139 ? 9.067 -14.503 -5.796 1.00 91.38 139 ASP A CA 1
ATOM 1119 C C . ASP A 1 139 ? 8.987 -15.033 -7.228 1.00 91.38 139 ASP A C 1
ATOM 1121 O O . ASP A 1 139 ? 9.939 -14.933 -8.000 1.00 91.38 139 ASP A O 1
ATOM 1125 N N . ASN A 1 140 ? 7.830 -15.575 -7.608 1.00 90.00 140 ASN A N 1
ATOM 1126 C CA . ASN A 1 140 ? 7.620 -16.127 -8.945 1.00 90.00 140 ASN A CA 1
ATOM 1127 C C . ASN A 1 140 ? 7.404 -15.047 -10.019 1.00 90.00 140 ASN A C 1
ATOM 1129 O O . ASN A 1 140 ? 7.377 -15.363 -11.207 1.00 90.00 140 ASN A O 1
ATOM 1133 N N . HIS A 1 141 ? 7.232 -13.787 -9.615 1.00 91.12 141 HIS A N 1
ATOM 1134 C CA . HIS A 1 141 ? 6.821 -12.684 -10.482 1.00 91.12 141 HIS A CA 1
ATOM 1135 C C . HIS A 1 141 ? 7.821 -11.524 -10.501 1.00 91.12 141 HIS A C 1
ATOM 1137 O O . HIS A 1 141 ? 7.835 -10.746 -11.456 1.00 91.12 141 HIS A O 1
ATOM 1143 N N . ILE A 1 142 ? 8.667 -11.385 -9.478 1.00 89.69 142 ILE A N 1
ATOM 1144 C CA . ILE A 1 142 ? 9.680 -10.330 -9.416 1.00 89.69 142 ILE A CA 1
ATOM 1145 C C . ILE A 1 142 ? 11.008 -10.879 -9.942 1.00 89.69 142 ILE A C 1
ATOM 1147 O O . ILE A 1 142 ? 11.682 -11.683 -9.301 1.00 89.69 142 ILE A O 1
ATOM 1151 N N . SER A 1 143 ? 11.420 -10.408 -11.121 1.00 87.38 143 SER A N 1
ATOM 1152 C CA . SER A 1 143 ? 12.738 -10.740 -11.671 1.00 87.38 143 SER A CA 1
ATOM 1153 C C . SER A 1 143 ? 13.863 -10.210 -10.776 1.00 87.38 143 SER A C 1
ATOM 1155 O O . SER A 1 143 ? 13.820 -9.064 -10.336 1.00 87.38 143 SER A O 1
ATOM 1157 N N . LYS A 1 144 ? 14.952 -10.977 -10.637 1.00 85.50 144 LYS A N 1
ATOM 115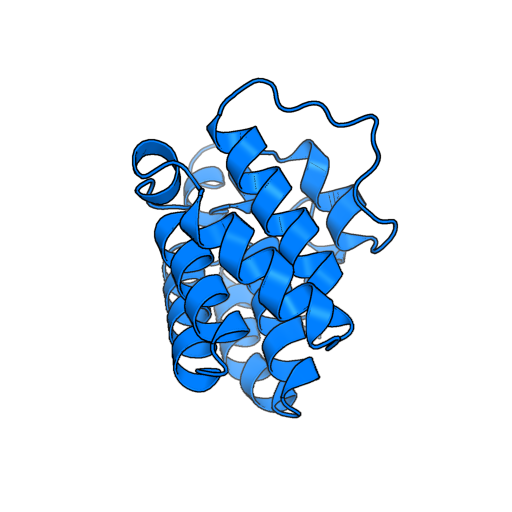8 C CA . LYS A 1 144 ? 16.203 -10.520 -9.995 1.00 85.50 144 LYS A CA 1
ATOM 1159 C C . LYS A 1 144 ? 16.828 -9.297 -10.671 1.00 85.50 144 LYS A C 1
ATOM 1161 O O . LYS A 1 144 ? 17.655 -8.618 -10.078 1.00 85.50 144 LYS A O 1
ATOM 1166 N N . THR A 1 145 ? 16.454 -9.028 -11.921 1.00 86.56 145 THR A N 1
ATOM 1167 C CA . THR A 1 145 ? 16.888 -7.849 -12.681 1.00 86.56 145 THR A CA 1
ATOM 1168 C C . THR A 1 145 ? 15.953 -6.649 -12.509 1.00 86.56 145 THR A C 1
ATOM 1170 O O . THR A 1 145 ? 16.153 -5.633 -13.171 1.00 86.56 145 THR A O 1
ATOM 1173 N N . HIS A 1 146 ? 14.898 -6.762 -11.697 1.00 83.69 146 HIS A N 1
ATOM 1174 C CA . HIS A 1 146 ? 13.978 -5.663 -11.423 1.00 83.69 146 HIS A CA 1
ATOM 1175 C C . HIS A 1 146 ? 14.718 -4.536 -10.688 1.00 83.69 146 HIS A C 1
ATOM 1177 O O . HIS A 1 146 ? 15.461 -4.790 -9.743 1.00 83.69 146 HIS A O 1
ATOM 1183 N N . TYR A 1 147 ? 14.521 -3.280 -11.094 1.00 85.31 147 TYR A N 1
ATOM 1184 C CA . TYR A 1 147 ? 15.286 -2.144 -10.555 1.00 85.31 147 TYR A CA 1
ATOM 1185 C C . TYR A 1 147 ? 15.052 -1.911 -9.053 1.00 85.31 147 TYR A C 1
ATOM 1187 O O . TYR A 1 147 ? 15.950 -1.455 -8.353 1.00 85.31 147 TYR A O 1
ATOM 1195 N N . LEU A 1 148 ? 13.873 -2.283 -8.543 1.00 87.69 148 LEU A N 1
ATOM 1196 C CA . LEU A 1 148 ? 13.559 -2.274 -7.108 1.00 87.69 148 LEU A CA 1
ATOM 1197 C C . LEU A 1 148 ? 13.851 -3.602 -6.387 1.00 87.69 148 LEU A C 1
ATOM 1199 O O . LEU A 1 148 ? 13.530 -3.719 -5.208 1.00 87.69 148 LEU A O 1
ATOM 1203 N N . TYR A 1 149 ? 14.443 -4.605 -7.048 1.00 85.12 149 TYR A N 1
ATOM 1204 C CA . TYR A 1 149 ? 14.653 -5.933 -6.451 1.00 85.12 149 TYR A CA 1
ATOM 1205 C C . TYR A 1 149 ? 15.452 -5.878 -5.141 1.00 85.12 149 TYR A C 1
ATOM 1207 O 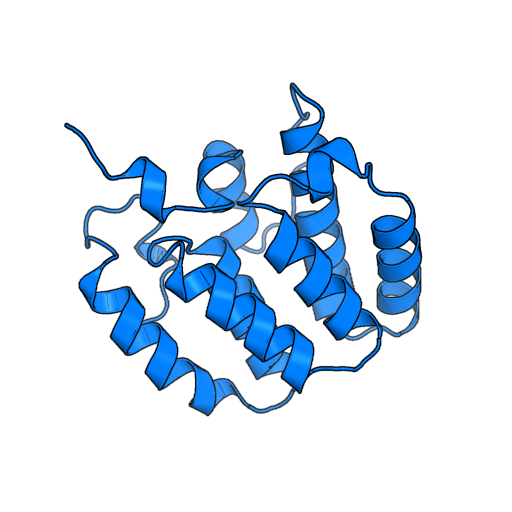O . TYR A 1 149 ? 15.192 -6.654 -4.234 1.00 85.12 149 TYR A O 1
ATOM 1215 N N . SER A 1 150 ? 16.386 -4.937 -4.988 1.00 88.19 150 SER A N 1
ATOM 1216 C CA . SER A 1 150 ? 17.148 -4.778 -3.739 1.00 88.19 150 SER A CA 1
ATOM 1217 C C . SER A 1 150 ? 16.293 -4.405 -2.522 1.00 88.19 150 SER A C 1
ATOM 1219 O O . SER A 1 150 ? 16.745 -4.581 -1.396 1.00 88.19 150 SER A O 1
ATOM 1221 N N . TYR A 1 151 ? 15.092 -3.865 -2.741 1.00 87.00 151 TYR A N 1
ATOM 1222 C CA . TYR A 1 151 ? 14.128 -3.513 -1.694 1.00 87.00 151 TYR A CA 1
ATOM 1223 C C . TYR A 1 151 ? 13.085 -4.606 -1.467 1.00 87.00 151 TYR A C 1
ATOM 1225 O O . TYR A 1 151 ? 12.258 -4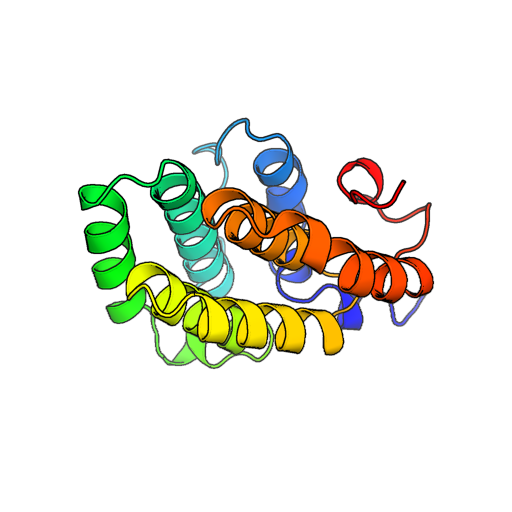.501 -0.564 1.00 87.00 151 TYR A O 1
ATOM 1233 N N . TYR A 1 152 ? 13.105 -5.645 -2.296 1.00 85.38 152 TYR A N 1
ATOM 1234 C CA . TYR A 1 152 ? 12.262 -6.805 -2.122 1.00 85.38 152 TYR A CA 1
ATOM 1235 C C . TYR A 1 152 ? 12.818 -7.690 -0.996 1.00 85.38 152 TYR A C 1
ATOM 1237 O O . TYR A 1 152 ? 14.017 -7.944 -0.924 1.00 85.38 152 TYR A O 1
ATOM 1245 N N . LEU A 1 153 ? 11.943 -8.134 -0.092 1.00 78.62 153 LEU A N 1
ATOM 1246 C CA . LEU A 1 153 ? 12.332 -8.662 1.223 1.00 78.62 153 LEU A CA 1
ATOM 1247 C C . LEU A 1 153 ? 12.212 -10.188 1.349 1.00 78.62 153 LEU A C 1
ATOM 1249 O O . LEU A 1 153 ? 12.140 -10.699 2.464 1.00 78.62 153 LEU A O 1
ATOM 1253 N N . SER A 1 154 ? 12.175 -10.921 0.233 1.00 73.06 154 SER A N 1
ATOM 1254 C CA . SER A 1 154 ? 12.240 -12.386 0.274 1.00 73.06 154 SER A CA 1
ATOM 1255 C C . SER A 1 154 ? 13.691 -12.846 0.437 1.00 73.06 154 SER A C 1
ATOM 1257 O O . SER A 1 154 ? 14.527 -12.613 -0.443 1.00 73.06 154 SER A O 1
ATOM 1259 N N . MET A 1 155 ? 13.990 -13.464 1.582 1.00 56.31 155 MET A N 1
ATOM 1260 C CA . MET A 1 155 ? 15.208 -14.238 1.846 1.00 56.31 155 MET A CA 1
ATOM 1261 C C . MET A 1 155 ? 14.834 -15.622 2.357 1.00 56.31 155 MET A C 1
ATOM 1263 O O . MET A 1 155 ? 13.997 -15.691 3.285 1.00 56.31 155 MET A O 1
#

Sequence (155 aa):
MGAQWKTEGVSALWPEINGPFLSLRGMADAYHPEDEIQKTYKQLLAGFDAITGCEMKELYRFRIALDQMSEQTTSIPEIFLIHKAFTAWVNFEYDLARMLFTQHIRAYPSDIIALFFLHMLDFCTGKTTNLNSVLAFCDNHISKTHYLYSYYLSM

pLDDT: mean 90.18, std 11.09, range [36.5, 98.62]

Solvent-accessible surface area (backbone atoms only — not comparable to full-atom values): 8799 Å² total; per-residue (Å²): 143,83,73,71,72,74,25,17,40,59,43,59,70,48,61,84,53,49,62,49,46,77,63,72,74,51,81,61,85,84,72,72,63,90,47,69,59,42,43,52,50,50,51,52,53,54,36,48,66,46,36,74,73,70,41,69,70,39,27,52,52,36,48,55,51,62,74,67,53,56,67,76,54,45,64,37,82,54,39,31,38,53,55,51,16,50,55,27,42,58,68,69,37,51,72,57,14,50,49,31,36,51,53,41,38,72,67,11,43,44,17,59,56,59,51,49,55,48,49,51,51,24,51,79,68,75,42,50,77,66,46,55,68,54,42,66,57,26,60,82,58,48,53,88,82,41,92,63,39,88,76,53,85,78,128

Secondary structure (DSSP, 8-state):
--SGGGG-GGGGT-HHHHHHHHTTS---TT---SSHHHHHHHHHHHHHHHHTT--HHHHHHHHHHHHTS-HHHHTSHHHHHHHHHHHHHHTT-HHHHHHHHHHHHHH-TT-HHHHHHHHHHHHHTT-GGGGHHHHHHHTTTS-TT-TTGGG----

Radius of gyration: 14.59 Å; Cα contacts (8 Å, |Δi|>4): 168; chains: 1; bounding box: 30×35×41 Å

Foldseek 3Di:
DDDLLQQQQLCNVCVVQVVVLLVLVDRDPPDDDPDLLVVLSNLLSNLLNQCLVVDLVSLVVSLVVLVPRDPVNCPDLSNVLSSVLSNCVSVVVLVSSLVSLLVNCVSRVQHLVSLVSNCSSCVVVVNNVVSQVSLVVSVVPHDPPHPCNVSRPDD

Nearest PDB structures (foldseek):
  6hft-assembly1_A  TM=5.080E-01  e=2.228E-01  Saccharomyces cerevisiae
  5l9u-assembly1_X  TM=5.022E-01  e=3.413E-01  Homo sapiens
  6q6h-assembly1_V  TM=4.947E-01  e=5.483E-01  Homo sapiens
  5l9t-assembly1_Y  TM=4.718E-01  e=6.627E-01  Homo sapiens
  3ieg-assembly2_B  TM=3.842E-01  e=4.014E+00  Mus musculus

Mean predicted aligned error: 4.4 Å

Organism: NCBI:txid2364649